Protein AF-A0AAN8L765-F1 (afdb_monomer)

Nearest PDB structures (foldseek):
  3a98-assembly2_C  TM=8.126E-01  e=8.628E-09  Homo sapiens
  3a98-assembly1_A  TM=8.250E-01  e=2.054E-08  Homo sapiens
  2m0y-assembly1_A  TM=8.203E-01  e=1.047E-06  Mus musculus
  1z9z-assembly2_B  TM=8.540E-01  e=3.427E-03  Saccharomyces cerevisiae
  1x6b-assembly1_A  TM=7.895E-01  e=4.848E-03  Homo sapiens

Foldseek 3Di:
DKDFDDWQFKWFFCDFDDDPDPQADGDDGRWMWTFTIDDVQKTWTDTPVCPVDDIGMDGPVRIDGFGWDFDDPDPDTDTGGPDDVVVVVLVVVVVVVVVVLVVCVVVVVVVVNVVVVPVVVVVVVVVPPDDD

Sequence (132 aa):
MWIPTEEEKIGVVICNFRSSVCQTLVLEIGETVQIMEKTEGWYRGFSTKKPSIKQGIFPASYVHLKKSTVSNRGVCEMVVPLEDPIITETTSTLQEWGVLWKQLYVKHKVDLFHKLRHVPQSCVMNDASCAC

Organism: NCBI:txid861788

Radius of gyration: 18.25 Å; Cα contacts (8 Å, |Δi|>4): 190; chains: 1; bounding box: 40×42×49 Å

Mean predicted aligned error: 12.46 Å

Solvent-accessible surface area (backbone atoms only — not comparable to full-atom values): 7705 Å² total; per-residue (Å²): 115,83,39,75,45,89,64,62,38,36,27,34,25,74,43,70,41,81,71,93,55,86,61,49,47,76,42,50,59,75,39,49,33,41,37,49,29,34,36,94,67,30,34,31,31,40,43,74,90,45,76,87,56,75,69,17,36,45,57,42,90,34,42,47,76,44,64,44,48,76,53,57,96,61,103,66,70,45,75,42,70,66,65,56,68,67,58,54,52,51,52,50,49,53,51,55,49,52,51,51,48,53,53,34,62,75,67,69,40,60,75,59,49,68,72,55,56,62,64,61,60,56,60,67,56,69,76,65,85,72,88,132

Structure (mmCIF, N/CA/C/O backbone):
data_AF-A0AAN8L765-F1
#
_entry.id   AF-A0AAN8L765-F1
#
loop_
_atom_site.group_PDB
_atom_site.id
_atom_site.type_symbol
_atom_site.label_atom_id
_atom_site.label_alt_id
_atom_site.label_comp_id
_atom_site.label_asym_id
_atom_site.label_entity_id
_atom_site.label_seq_id
_atom_site.pdbx_PDB_ins_code
_atom_site.Cartn_x
_atom_site.Cartn_y
_atom_site.Cartn_z
_atom_site.occupancy
_atom_site.B_iso_or_equiv
_atom_site.auth_seq_id
_atom_site.auth_comp_id
_atom_site.auth_asym_id
_atom_site.auth_atom_id
_atom_site.pdbx_PDB_model_num
ATOM 1 N N . MET A 1 1 ? -18.371 1.810 13.596 1.00 86.31 1 MET A N 1
ATOM 2 C CA . MET A 1 1 ? -17.555 2.741 14.415 1.00 86.31 1 MET A CA 1
ATOM 3 C C . MET A 1 1 ? -16.097 2.453 14.090 1.00 86.31 1 MET A C 1
ATOM 5 O O . MET A 1 1 ? -15.788 1.285 13.894 1.00 86.31 1 MET A O 1
ATOM 9 N N . TRP A 1 2 ? -15.238 3.471 13.966 1.00 90.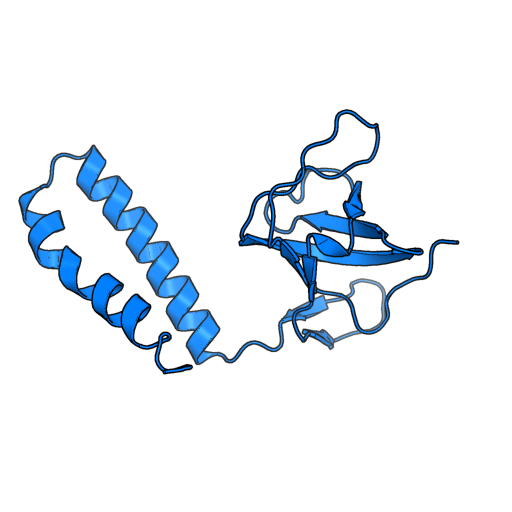00 2 TRP A N 1
ATOM 10 C CA . TRP A 1 2 ? -13.811 3.264 13.681 1.00 90.00 2 TRP A CA 1
ATOM 11 C C . TRP A 1 2 ? -13.088 2.728 14.917 1.00 90.00 2 TRP A C 1
ATOM 13 O O . TRP A 1 2 ? -13.264 3.261 16.009 1.00 90.00 2 TRP A O 1
ATOM 23 N N . ILE A 1 3 ? -12.305 1.668 14.730 1.00 91.69 3 ILE A N 1
ATOM 24 C CA . ILE A 1 3 ? -11.573 0.966 15.782 1.00 91.69 3 ILE A CA 1
ATOM 25 C C . ILE A 1 3 ? -10.094 0.940 15.380 1.00 91.69 3 ILE A C 1
ATOM 27 O O . ILE A 1 3 ? -9.794 0.487 14.271 1.00 91.69 3 ILE A O 1
ATOM 31 N N . PRO A 1 4 ? -9.167 1.401 16.235 1.00 89.44 4 PRO A N 1
ATOM 32 C CA . PRO A 1 4 ? -7.736 1.282 15.980 1.00 89.44 4 PRO A CA 1
ATOM 33 C C . PRO A 1 4 ? -7.319 -0.175 15.754 1.00 89.44 4 PRO A C 1
ATOM 35 O O . PRO A 1 4 ? -7.790 -1.079 16.447 1.00 89.44 4 PRO A O 1
ATOM 38 N N . THR A 1 5 ? -6.452 -0.423 14.773 1.00 85.62 5 THR A N 1
ATOM 39 C CA . THR A 1 5 ? -5.920 -1.767 14.524 1.00 85.62 5 THR A CA 1
ATOM 40 C C . THR A 1 5 ? -4.673 -2.017 15.366 1.00 85.62 5 THR A C 1
ATOM 42 O O . THR A 1 5 ? -3.755 -1.202 15.386 1.00 85.62 5 THR A O 1
ATOM 45 N N . GLU A 1 6 ? -4.625 -3.161 16.053 1.00 76.75 6 GLU A N 1
ATOM 46 C CA . GLU A 1 6 ? -3.464 -3.581 16.856 1.00 76.75 6 GLU A CA 1
ATOM 47 C C . GLU A 1 6 ? -2.473 -4.416 16.029 1.00 76.75 6 GLU A C 1
ATOM 49 O O . GLU A 1 6 ? -1.266 -4.194 16.088 1.00 76.75 6 GLU A O 1
ATOM 54 N N . GLU A 1 7 ? -2.989 -5.347 15.220 1.00 74.06 7 GLU A N 1
ATOM 55 C CA . GLU A 1 7 ? -2.190 -6.309 14.441 1.00 74.06 7 GLU A CA 1
ATOM 56 C C . GLU A 1 7 ? -2.208 -6.012 12.935 1.00 74.06 7 GLU A C 1
ATOM 58 O O . GLU A 1 7 ? -1.208 -6.174 12.237 1.00 74.06 7 GLU A O 1
ATOM 63 N N . GLU A 1 8 ? -3.346 -5.534 12.426 1.00 82.75 8 GLU A N 1
ATOM 64 C CA . GLU A 1 8 ? -3.553 -5.196 11.016 1.00 82.75 8 GLU A CA 1
ATOM 65 C C . GLU A 1 8 ? -2.952 -3.821 10.719 1.00 82.75 8 GLU A C 1
ATOM 67 O O . GLU A 1 8 ? -3.669 -2.824 10.630 1.00 82.75 8 GLU A O 1
ATOM 72 N N . LYS A 1 9 ? -1.623 -3.746 10.640 1.00 87.50 9 LYS A N 1
ATOM 73 C CA . LYS A 1 9 ? -0.909 -2.473 10.483 1.00 87.50 9 LYS A CA 1
ATOM 74 C C . LYS A 1 9 ? -0.371 -2.250 9.075 1.00 87.50 9 LYS A C 1
ATOM 76 O O . LYS A 1 9 ? -0.262 -1.101 8.660 1.00 87.50 9 LYS A O 1
ATOM 81 N N . ILE A 1 10 ? -0.066 -3.308 8.320 1.00 88.44 10 ILE A N 1
ATOM 82 C CA . ILE A 1 10 ? 0.414 -3.209 6.933 1.00 88.44 10 ILE A CA 1
ATOM 83 C C . ILE A 1 10 ? -0.406 -4.108 6.017 1.00 88.44 10 ILE A C 1
ATOM 85 O O . ILE A 1 10 ? -0.707 -5.258 6.334 1.00 88.44 10 ILE A O 1
ATOM 89 N N . GLY A 1 11 ? -0.715 -3.592 4.833 1.00 90.31 11 GLY A N 1
ATOM 90 C CA . GLY A 1 11 ? -1.282 -4.382 3.755 1.00 90.31 11 GLY A CA 1
ATOM 91 C C . GLY A 1 11 ? -0.736 -3.983 2.393 1.00 90.31 11 GLY A C 1
ATOM 92 O O . GLY A 1 11 ? -0.152 -2.912 2.222 1.00 90.31 11 GLY A O 1
ATOM 93 N N . VAL A 1 12 ? -0.933 -4.864 1.419 1.00 91.12 12 VAL A N 1
ATOM 94 C CA . VAL A 1 12 ? -0.650 -4.608 0.008 1.00 91.12 12 VAL A CA 1
ATOM 95 C C . VAL A 1 12 ? -1.951 -4.526 -0.760 1.00 91.12 12 VAL A C 1
ATOM 97 O O . VAL A 1 12 ? -2.838 -5.364 -0.617 1.00 91.12 12 VAL A O 1
ATOM 100 N N . VAL A 1 13 ? -2.049 -3.505 -1.595 1.00 92.25 13 VAL A N 1
ATOM 101 C CA . VAL A 1 13 ? -3.190 -3.278 -2.470 1.00 92.25 13 VAL A CA 1
ATOM 102 C C . VAL A 1 13 ? -3.207 -4.346 -3.561 1.00 92.25 13 VAL A C 1
ATOM 104 O O . VAL A 1 13 ? -2.266 -4.454 -4.345 1.00 92.25 13 VAL A O 1
ATOM 107 N N . ILE A 1 14 ? -4.287 -5.120 -3.634 1.00 93.06 14 ILE A N 1
ATOM 108 C CA . ILE A 1 14 ? -4.466 -6.193 -4.628 1.00 93.06 14 ILE A CA 1
ATOM 109 C C . ILE A 1 14 ? -5.347 -5.775 -5.808 1.00 93.06 14 ILE A C 1
ATOM 111 O O . ILE A 1 14 ? -5.407 -6.476 -6.813 1.00 93.06 14 ILE A O 1
ATOM 115 N N . CYS A 1 15 ? -6.013 -4.623 -5.715 1.00 92.88 15 CYS A N 1
ATOM 116 C CA . CYS A 1 15 ? -6.836 -4.070 -6.783 1.00 92.88 15 CYS A CA 1
ATOM 117 C C . CYS A 1 15 ? -6.760 -2.539 -6.783 1.00 92.88 15 CYS A C 1
ATOM 119 O O . CYS A 1 15 ? -6.701 -1.913 -5.726 1.00 92.88 15 CYS A O 1
ATOM 121 N N . ASN A 1 16 ? -6.781 -1.926 -7.968 1.00 92.38 16 ASN A N 1
ATOM 122 C CA . ASN A 1 16 ? -6.785 -0.470 -8.091 1.00 92.38 16 ASN A CA 1
ATOM 123 C C . ASN A 1 16 ? -8.079 0.110 -7.508 1.00 92.38 16 ASN A C 1
ATOM 125 O O . ASN A 1 16 ? -9.172 -0.316 -7.875 1.00 92.38 16 ASN A O 1
ATOM 129 N N . PHE A 1 17 ? -7.961 1.136 -6.668 1.00 91.06 17 PHE A N 1
ATOM 130 C CA . PHE A 1 17 ? -9.102 1.840 -6.093 1.00 91.06 17 PHE A CA 1
ATOM 131 C C . PHE A 1 17 ? -9.017 3.331 -6.417 1.00 91.06 17 PHE A C 1
ATOM 133 O O . PHE A 1 17 ? -8.058 4.017 -6.060 1.00 91.06 17 PHE A O 1
ATOM 140 N N . ARG A 1 18 ? -10.038 3.838 -7.110 1.00 91.31 18 ARG A N 1
ATOM 141 C CA . ARG A 1 18 ? -10.200 5.2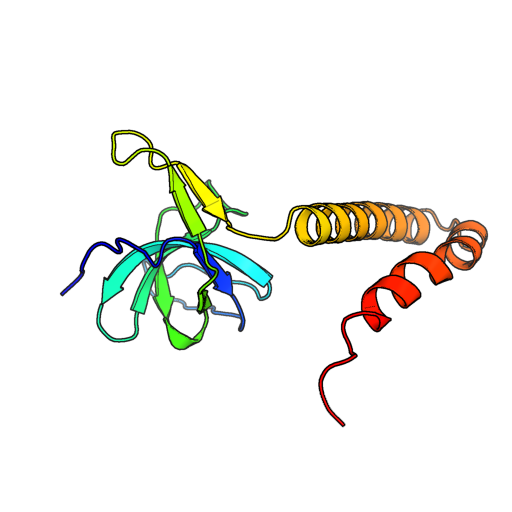57 -7.437 1.00 91.31 18 ARG A CA 1
ATOM 142 C C . ARG A 1 18 ? -11.618 5.665 -7.086 1.00 91.31 18 ARG A C 1
ATOM 144 O O . ARG A 1 18 ? -12.568 5.033 -7.535 1.00 91.31 18 ARG A O 1
ATOM 151 N N . SER A 1 19 ? -11.748 6.721 -6.299 1.00 86.44 19 SER A N 1
ATOM 152 C CA . SER A 1 19 ? -13.037 7.283 -5.919 1.00 86.44 19 SER A CA 1
ATOM 153 C C . SER A 1 19 ? -12.970 8.803 -5.990 1.00 86.44 19 SER A C 1
ATOM 155 O O . SER A 1 19 ? -11.922 9.404 -5.759 1.00 86.44 19 SER A O 1
ATOM 157 N N . SER A 1 20 ? -14.093 9.416 -6.356 1.00 79.00 20 SER A N 1
ATOM 158 C CA . SER A 1 20 ? -14.291 10.868 -6.360 1.00 79.00 20 SER A CA 1
ATOM 159 C C . SER A 1 20 ? -14.777 11.396 -5.007 1.00 79.00 20 SER A C 1
ATOM 161 O O . SER A 1 20 ? -15.000 12.595 -4.857 1.00 79.00 20 SER A O 1
ATOM 163 N N . VAL A 1 21 ? -14.986 10.508 -4.030 1.00 82.12 21 VAL A N 1
ATOM 164 C CA . VAL A 1 21 ? -15.478 10.862 -2.699 1.00 82.12 21 VAL A CA 1
ATOM 165 C C . VAL A 1 21 ? -14.357 11.515 -1.890 1.00 82.12 21 VAL A C 1
ATOM 167 O O . VAL A 1 21 ? -13.228 11.027 -1.830 1.00 82.12 21 VAL A O 1
ATOM 170 N N . CYS A 1 22 ? -14.672 12.630 -1.232 1.00 70.31 22 CYS A N 1
ATOM 171 C CA . CYS A 1 22 ? -13.743 13.294 -0.324 1.00 70.31 22 CYS A CA 1
ATOM 172 C C . CYS A 1 22 ? -13.233 12.307 0.739 1.00 70.31 22 CYS A C 1
ATOM 174 O O . CYS A 1 22 ? -14.009 11.524 1.278 1.00 70.31 22 CYS A O 1
ATOM 176 N N . GLN A 1 23 ? -11.943 12.390 1.083 1.00 83.25 23 GLN A N 1
ATOM 177 C CA . GLN A 1 23 ? -11.269 11.547 2.089 1.00 83.25 23 GLN A CA 1
ATOM 178 C C . GLN A 1 23 ? -10.947 10.105 1.657 1.00 83.25 23 GLN A C 1
ATOM 180 O O . GLN A 1 23 ? -10.362 9.373 2.451 1.00 83.25 23 GLN A O 1
ATOM 185 N N . THR A 1 24 ? -11.257 9.672 0.429 1.00 88.81 24 THR A N 1
ATOM 186 C CA . THR A 1 24 ? -10.766 8.371 -0.064 1.00 88.81 24 THR A CA 1
ATOM 187 C C . THR A 1 24 ? -9.311 8.451 -0.505 1.00 88.81 24 THR A C 1
ATOM 189 O O . THR A 1 24 ? -8.904 9.429 -1.134 1.00 88.81 24 THR A O 1
ATOM 192 N N . LEU A 1 25 ? -8.538 7.406 -0.218 1.00 89.75 25 LEU A N 1
ATOM 193 C CA . LEU A 1 25 ? -7.165 7.282 -0.696 1.00 89.75 25 LEU A CA 1
ATOM 194 C C . LEU A 1 25 ? -7.167 6.583 -2.059 1.00 89.75 25 LEU A C 1
ATOM 196 O O . LEU A 1 25 ? -7.722 5.497 -2.188 1.00 89.75 25 LEU A O 1
ATOM 200 N N . VAL A 1 26 ? -6.553 7.191 -3.075 1.00 90.81 26 VAL A N 1
ATOM 201 C CA . VAL A 1 26 ? -6.345 6.519 -4.367 1.00 90.81 26 VAL A CA 1
ATOM 202 C C . VAL A 1 26 ? -5.252 5.473 -4.203 1.00 90.81 26 VAL A C 1
ATOM 204 O O . VAL A 1 26 ? -4.145 5.812 -3.782 1.00 90.81 26 VAL A O 1
ATOM 207 N N . LEU A 1 27 ? -5.565 4.230 -4.562 1.00 90.44 27 LEU A N 1
ATOM 208 C CA . LEU A 1 27 ? -4.672 3.088 -4.421 1.00 90.44 27 LEU A CA 1
ATOM 209 C C . LEU A 1 27 ? -4.379 2.446 -5.770 1.00 90.44 27 LEU A C 1
ATOM 211 O O . LEU A 1 27 ? -5.276 2.244 -6.593 1.00 90.44 27 LEU A O 1
ATOM 215 N N . GLU A 1 28 ? -3.122 2.083 -5.963 1.00 91.50 28 GLU A N 1
ATOM 216 C CA . GLU A 1 28 ? -2.653 1.319 -7.111 1.00 91.50 28 GLU A CA 1
ATOM 217 C C . GLU A 1 28 ? -2.196 -0.071 -6.667 1.00 91.50 28 GLU A C 1
ATOM 219 O O . GLU A 1 28 ? -1.669 -0.258 -5.570 1.00 91.50 28 GLU A O 1
ATOM 224 N N . ILE A 1 29 ? -2.411 -1.068 -7.521 1.00 91.25 29 ILE A N 1
ATOM 225 C CA . ILE A 1 29 ? -2.020 -2.449 -7.253 1.00 91.25 29 ILE A CA 1
ATOM 226 C C . ILE A 1 29 ? -0.524 -2.546 -6.914 1.00 91.25 29 ILE A C 1
ATOM 228 O O . ILE A 1 29 ? 0.328 -1.918 -7.547 1.00 91.25 29 ILE A O 1
ATOM 232 N N . GLY A 1 30 ? -0.202 -3.319 -5.879 1.00 86.38 30 GLY A N 1
ATOM 233 C CA . GLY A 1 30 ? 1.157 -3.460 -5.361 1.00 86.38 30 GLY A CA 1
ATOM 234 C C . GLY A 1 30 ? 1.665 -2.250 -4.567 1.00 86.38 30 GLY A C 1
ATOM 235 O O . GLY A 1 30 ? 2.857 -2.174 -4.262 1.00 86.38 30 GLY A O 1
ATOM 236 N N . GLU A 1 31 ? 0.826 -1.260 -4.246 1.00 88.81 31 GLU A N 1
ATOM 237 C CA . GLU A 1 31 ? 1.157 -0.269 -3.220 1.00 88.81 31 GLU A CA 1
ATOM 238 C C . GLU A 1 31 ? 1.057 -0.877 -1.819 1.00 88.81 31 GLU A C 1
ATOM 240 O O . GLU A 1 31 ? 0.168 -1.677 -1.533 1.00 88.81 31 GLU A O 1
ATOM 245 N N . THR A 1 32 ? 1.974 -0.477 -0.941 1.00 89.69 32 THR A N 1
ATOM 246 C CA . THR A 1 32 ? 1.911 -0.814 0.481 1.00 89.69 32 THR A CA 1
AT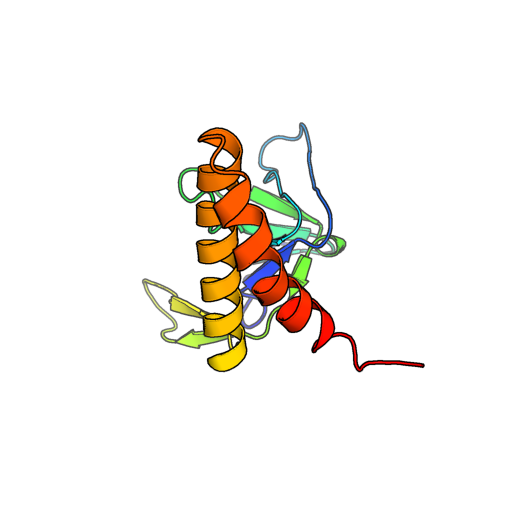OM 247 C C . THR A 1 32 ? 1.182 0.306 1.213 1.00 89.69 32 THR A C 1
ATOM 249 O O . THR A 1 32 ? 1.485 1.490 1.031 1.00 89.69 32 THR A O 1
ATOM 252 N N . VAL A 1 33 ? 0.219 -0.067 2.047 1.00 91.31 33 VAL A N 1
ATOM 253 C CA . VAL A 1 33 ? -0.549 0.851 2.887 1.00 91.31 33 VAL A CA 1
ATOM 254 C C . VAL A 1 33 ? -0.316 0.534 4.353 1.00 91.31 33 VAL A C 1
ATOM 256 O O . VAL A 1 33 ? -0.234 -0.634 4.737 1.00 91.31 33 VAL A O 1
ATOM 259 N N . GLN A 1 34 ? -0.234 1.582 5.167 1.00 90.69 34 GLN A N 1
ATOM 260 C CA . GLN A 1 34 ? -0.260 1.464 6.616 1.00 90.69 34 GLN A CA 1
ATOM 261 C C . GLN A 1 34 ? -1.681 1.729 7.104 1.00 90.69 34 GLN A C 1
ATOM 263 O O . GLN A 1 34 ? -2.276 2.762 6.787 1.00 90.69 34 GLN A O 1
ATOM 268 N N . ILE A 1 35 ? -2.229 0.778 7.848 1.00 92.31 35 ILE A N 1
ATOM 269 C CA . ILE A 1 35 ? -3.592 0.798 8.373 1.00 92.31 35 ILE A CA 1
ATOM 270 C C . ILE A 1 35 ? -3.524 1.270 9.826 1.00 92.31 35 ILE A C 1
ATOM 272 O O . ILE A 1 35 ? -2.726 0.760 10.610 1.00 92.31 35 ILE A O 1
ATOM 276 N N . MET A 1 36 ? -4.347 2.263 10.168 1.00 90.06 36 MET A N 1
ATOM 277 C CA . MET A 1 36 ? -4.441 2.798 11.532 1.00 90.06 36 MET A CA 1
ATOM 278 C C . MET A 1 36 ? -5.765 2.434 12.194 1.00 90.06 36 MET A C 1
ATOM 280 O O . MET A 1 36 ? -5.800 2.105 13.375 1.00 90.06 36 MET A O 1
ATOM 284 N N . GLU A 1 37 ? -6.860 2.498 11.435 1.00 92.19 37 GLU A N 1
ATOM 285 C CA . GLU A 1 37 ? -8.207 2.237 11.935 1.00 92.19 37 GLU A CA 1
ATOM 286 C C . GLU A 1 37 ? -8.972 1.353 10.947 1.00 92.19 37 GLU A C 1
ATOM 288 O O . GLU A 1 37 ? -8.760 1.416 9.730 1.00 92.19 37 GLU A O 1
ATOM 293 N N . LYS A 1 38 ? -9.913 0.569 11.469 1.00 93.38 38 LYS A N 1
ATOM 294 C CA . LYS A 1 38 ? -10.856 -0.228 10.689 1.00 93.38 38 LYS A CA 1
ATOM 295 C C . LYS A 1 38 ? -12.294 -0.004 11.133 1.00 93.38 38 LYS A C 1
ATOM 297 O O . LYS A 1 38 ? -12.573 0.276 12.294 1.00 93.38 38 LYS A O 1
ATOM 302 N N . THR A 1 39 ? -13.212 -0.148 10.196 1.00 92.88 39 THR A N 1
ATOM 303 C CA . THR A 1 39 ? -14.653 -0.284 10.428 1.00 92.88 39 THR A CA 1
ATOM 304 C C . THR A 1 39 ? -15.166 -1.367 9.477 1.00 92.88 39 THR A C 1
ATOM 306 O O . THR A 1 39 ? -14.426 -1.824 8.608 1.00 92.88 39 THR A O 1
ATOM 309 N N . GLU A 1 40 ? -16.409 -1.818 9.632 1.00 91.69 40 GLU A N 1
ATOM 310 C CA . GLU A 1 40 ? -16.986 -2.884 8.799 1.00 91.69 40 GLU A CA 1
ATOM 311 C C . GLU A 1 40 ? -16.755 -2.649 7.293 1.00 91.69 40 GLU A C 1
ATOM 313 O O . GLU A 1 40 ? -17.311 -1.728 6.696 1.00 91.69 40 GLU A O 1
ATOM 318 N N . GLY A 1 41 ? -15.8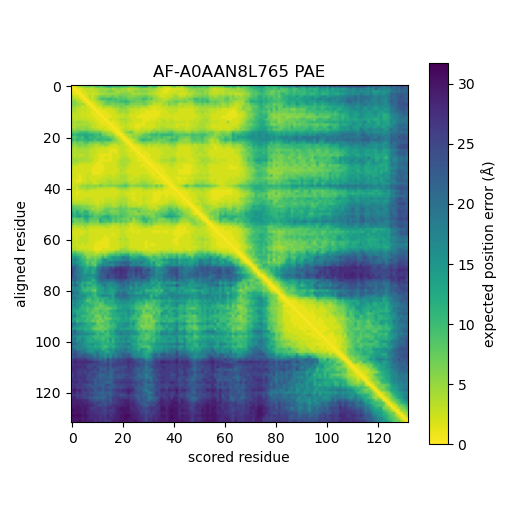89 -3.472 6.691 1.00 91.75 41 GLY A N 1
ATOM 319 C CA . GLY A 1 41 ? -15.555 -3.434 5.264 1.00 91.75 41 GLY A CA 1
ATOM 320 C C . GLY A 1 41 ? -14.602 -2.318 4.812 1.00 91.75 41 GLY A C 1
ATOM 321 O O . GLY A 1 41 ? -14.277 -2.271 3.625 1.00 91.75 41 GLY A O 1
ATOM 322 N N . TRP A 1 42 ? -14.118 -1.453 5.709 1.00 94.12 42 TRP A N 1
ATOM 323 C CA . TRP A 1 42 ? -13.273 -0.304 5.362 1.00 94.12 42 TRP A CA 1
ATOM 324 C C . TRP A 1 42 ? -12.077 -0.133 6.295 1.00 94.12 42 TRP A C 1
ATOM 326 O O . TRP A 1 42 ? -12.169 -0.287 7.512 1.00 94.12 42 TRP A O 1
ATOM 336 N N . TYR A 1 43 ? -10.966 0.291 5.707 1.00 94.44 43 TYR A N 1
ATOM 337 C CA . TYR A 1 43 ? -9.757 0.701 6.401 1.00 94.44 43 TYR A CA 1
ATOM 338 C C . TYR A 1 43 ? -9.520 2.195 6.246 1.00 94.44 43 TYR A C 1
ATOM 340 O O . TYR A 1 43 ? -9.957 2.819 5.276 1.00 94.44 43 TYR A O 1
ATOM 348 N N . ARG A 1 44 ? -8.796 2.762 7.208 1.00 92.69 44 ARG A N 1
ATOM 349 C CA . ARG A 1 44 ? -8.303 4.133 7.169 1.00 92.69 44 ARG A CA 1
ATOM 350 C C . ARG A 1 44 ? -6.812 4.145 7.455 1.00 92.69 44 ARG A C 1
ATOM 352 O O . ARG A 1 44 ? -6.347 3.575 8.444 1.00 92.69 44 ARG A O 1
ATOM 359 N N . GLY A 1 45 ? -6.063 4.827 6.602 1.00 92.12 45 GLY A N 1
ATOM 360 C CA . GLY A 1 45 ? -4.611 4.725 6.602 1.00 92.12 45 GLY A CA 1
ATOM 361 C C . GLY A 1 45 ? -3.938 5.636 5.586 1.00 92.12 45 GLY A C 1
ATOM 362 O O . GLY A 1 45 ? -4.563 6.543 5.032 1.00 92.12 45 GLY A O 1
ATOM 363 N N . PHE A 1 46 ? -2.655 5.394 5.344 1.00 89.81 46 PHE A N 1
ATOM 364 C CA . PHE A 1 46 ? -1.848 6.153 4.390 1.00 89.81 46 PHE A CA 1
ATOM 365 C C . PHE A 1 46 ? -1.039 5.231 3.476 1.00 89.81 46 PHE A C 1
ATOM 367 O O . PHE A 1 46 ? -0.749 4.085 3.814 1.00 89.81 46 PHE A O 1
ATOM 374 N N . SER A 1 47 ? -0.684 5.742 2.296 1.00 88.06 47 SER A N 1
ATOM 375 C CA . SER A 1 47 ? 0.177 5.041 1.340 1.00 88.06 47 SER A CA 1
ATOM 376 C C . SER A 1 47 ? 1.637 5.336 1.659 1.00 88.06 47 SER A C 1
ATOM 378 O O . SER A 1 47 ? 2.025 6.502 1.757 1.00 88.06 47 SER A O 1
ATOM 380 N N . THR A 1 48 ? 2.468 4.298 1.765 1.00 81.31 48 THR A N 1
ATOM 381 C CA . THR A 1 48 ? 3.905 4.473 2.029 1.00 81.31 48 THR A CA 1
ATOM 382 C C . THR A 1 48 ? 4.639 5.108 0.846 1.00 81.31 48 THR A C 1
ATOM 384 O O . THR A 1 48 ? 5.657 5.766 1.035 1.00 81.31 48 THR A O 1
ATOM 387 N N . LYS A 1 49 ? 4.102 4.978 -0.378 1.00 75.75 49 LYS A N 1
ATOM 388 C CA . LYS A 1 49 ? 4.671 5.597 -1.588 1.00 75.75 49 LYS A CA 1
ATOM 389 C C . LYS A 1 49 ? 4.359 7.089 -1.705 1.00 75.75 49 LYS A C 1
ATOM 391 O O . LYS A 1 49 ? 5.041 7.796 -2.442 1.00 75.75 49 LYS A O 1
ATOM 396 N N . LYS A 1 50 ? 3.312 7.568 -1.028 1.00 76.94 50 LYS A N 1
ATOM 397 C CA . LYS A 1 50 ? 2.791 8.937 -1.170 1.00 76.94 50 LYS A CA 1
ATOM 398 C C . LYS A 1 50 ? 2.609 9.597 0.208 1.00 76.94 50 LYS A C 1
ATOM 400 O O . LYS A 1 50 ? 1.484 9.940 0.567 1.00 76.94 50 LYS A O 1
ATOM 405 N N . PRO A 1 51 ? 3.697 9.814 0.975 1.00 70.75 51 PRO A N 1
ATOM 406 C CA . PRO A 1 51 ? 3.625 10.324 2.350 1.00 70.75 51 PRO A CA 1
ATOM 407 C C . PRO A 1 51 ? 3.088 11.762 2.456 1.00 70.75 51 PRO A C 1
ATOM 409 O O . PRO A 1 51 ? 2.649 12.177 3.523 1.00 70.75 51 PRO A O 1
ATOM 412 N N . SER A 1 52 ? 3.101 12.532 1.363 1.00 72.56 52 SER A N 1
ATOM 413 C CA . SER A 1 52 ? 2.538 13.888 1.302 1.00 72.56 52 SER A CA 1
ATOM 414 C C . SER A 1 52 ? 1.009 13.921 1.186 1.00 72.56 52 SER A C 1
ATOM 416 O O . SER A 1 52 ? 0.402 14.974 1.389 1.00 72.56 52 SER A O 1
ATOM 418 N N . ILE A 1 53 ? 0.371 12.794 0.852 1.00 76.25 53 ILE A N 1
ATOM 419 C CA . ILE A 1 53 ? -1.086 12.697 0.765 1.00 76.25 53 ILE A CA 1
ATOM 420 C C . ILE A 1 53 ? -1.641 12.456 2.167 1.00 76.25 53 ILE A C 1
ATOM 422 O O . ILE A 1 53 ? -1.200 11.562 2.886 1.00 76.25 53 ILE A O 1
ATOM 426 N N . LYS A 1 54 ? -2.637 13.261 2.552 1.00 76.25 54 LYS A N 1
ATOM 427 C CA . LYS A 1 54 ? -3.345 13.094 3.827 1.00 76.25 54 LYS A CA 1
ATOM 428 C C . LYS A 1 54 ? -3.970 11.696 3.911 1.00 76.25 54 LYS A C 1
ATOM 430 O O . LYS A 1 54 ? -4.426 11.159 2.906 1.00 76.25 54 LYS A O 1
ATOM 435 N N . GLN A 1 55 ? -4.027 11.148 5.125 1.00 86.56 55 GLN A N 1
ATOM 436 C CA . GLN A 1 55 ? -4.704 9.886 5.434 1.00 86.56 55 GLN A CA 1
ATOM 437 C C . GLN A 1 55 ? -6.090 9.815 4.770 1.00 86.56 55 GLN A C 1
ATOM 439 O O . GLN A 1 55 ? -6.841 10.795 4.790 1.00 86.56 55 GLN A O 1
ATOM 444 N N . GLY A 1 56 ? -6.448 8.646 4.240 1.00 91.31 56 GLY A N 1
ATOM 445 C CA . GLY A 1 56 ? -7.749 8.415 3.622 1.00 91.31 56 GLY A CA 1
ATOM 446 C C . GLY A 1 56 ? -8.327 7.037 3.920 1.00 91.31 56 GLY A C 1
ATOM 447 O O . GLY A 1 56 ? -7.685 6.201 4.558 1.00 91.31 56 GLY A O 1
ATOM 448 N N . ILE A 1 57 ? -9.563 6.826 3.473 1.00 93.75 57 ILE A N 1
ATOM 449 C CA . ILE A 1 57 ? -10.291 5.559 3.598 1.00 93.75 57 ILE A CA 1
ATOM 450 C C . ILE A 1 57 ? -10.208 4.734 2.313 1.00 93.75 57 ILE A C 1
ATOM 452 O O . ILE A 1 57 ? -10.148 5.288 1.210 1.00 93.75 57 ILE A O 1
ATOM 456 N N . PHE A 1 58 ? -10.233 3.413 2.457 1.00 94.31 58 PHE A N 1
ATOM 457 C CA . PHE A 1 58 ? -10.226 2.459 1.351 1.00 94.31 58 PHE A CA 1
ATOM 458 C C . PHE A 1 58 ? -10.899 1.131 1.744 1.00 94.31 58 PHE A C 1
ATOM 460 O O . PHE A 1 58 ? -10.920 0.793 2.930 1.00 94.31 58 PHE A O 1
ATOM 467 N N . PRO A 1 59 ? -11.473 0.374 0.791 1.00 94.31 59 PRO A N 1
ATOM 468 C CA . PRO A 1 59 ? -12.162 -0.874 1.102 1.00 94.31 59 PRO A CA 1
ATOM 469 C C . PRO A 1 59 ? -11.193 -1.942 1.610 1.00 94.31 59 PRO A C 1
AT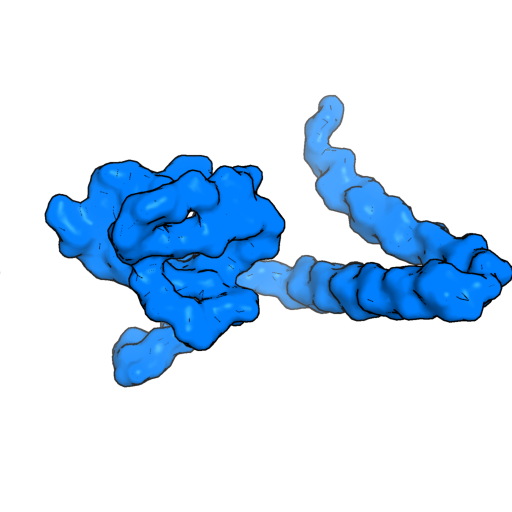OM 471 O O . PRO A 1 59 ? -10.119 -2.141 1.039 1.00 94.31 59 PRO A O 1
ATOM 474 N N . ALA A 1 60 ? -11.601 -2.688 2.635 1.00 93.69 60 ALA A N 1
ATOM 475 C CA . ALA A 1 60 ? -10.793 -3.775 3.183 1.00 93.69 60 ALA A CA 1
ATOM 476 C C . ALA A 1 60 ? -10.562 -4.904 2.168 1.00 93.69 60 ALA A C 1
ATOM 478 O O . ALA A 1 60 ? -9.477 -5.470 2.103 1.00 93.69 60 ALA A O 1
ATOM 479 N N . SER A 1 61 ? -11.543 -5.170 1.302 1.00 93.88 61 SER A N 1
ATOM 480 C CA . SER A 1 61 ? -11.455 -6.196 0.254 1.00 93.88 61 SER A CA 1
ATOM 481 C C . SER A 1 61 ? -10.402 -5.914 -0.825 1.00 93.88 61 SER A C 1
ATOM 483 O O . SER A 1 61 ? -10.090 -6.801 -1.613 1.00 93.88 61 SER A O 1
ATOM 485 N N . TYR A 1 62 ? -9.853 -4.697 -0.875 1.00 93.62 62 TYR A N 1
ATOM 486 C CA . TYR A 1 62 ? -8.843 -4.290 -1.856 1.00 93.62 62 TYR A CA 1
ATOM 487 C C . TYR A 1 62 ? -7.424 -4.422 -1.301 1.00 93.62 62 TYR A C 1
ATOM 489 O O . TYR A 1 62 ? -6.457 -4.133 -2.010 1.00 93.62 62 TYR A O 1
ATOM 497 N N . VAL A 1 63 ? -7.288 -4.855 -0.046 1.00 92.88 63 VAL A N 1
ATOM 498 C CA . VAL A 1 63 ? -6.019 -4.919 0.666 1.00 92.88 63 VAL A CA 1
ATOM 499 C C . VAL A 1 63 ? -5.807 -6.317 1.222 1.00 92.88 63 VAL A C 1
ATOM 501 O O . VAL A 1 63 ? -6.618 -6.840 1.979 1.00 92.88 63 VAL A O 1
ATOM 504 N N . HIS A 1 64 ? -4.677 -6.913 0.864 1.00 91.12 64 HIS A N 1
ATOM 505 C CA . HIS A 1 64 ? -4.195 -8.137 1.476 1.00 91.12 64 HIS A CA 1
ATOM 506 C C . HIS A 1 64 ? -3.285 -7.787 2.652 1.00 91.12 64 HIS A C 1
ATOM 508 O O . HIS A 1 64 ? -2.277 -7.099 2.478 1.00 91.12 64 HIS A O 1
ATOM 514 N N . LEU A 1 65 ? -3.643 -8.237 3.851 1.00 89.31 65 LEU A N 1
ATOM 515 C CA . LEU A 1 65 ? -2.868 -7.972 5.059 1.00 89.31 65 LEU A CA 1
ATOM 516 C C . LEU A 1 65 ? -1.537 -8.722 5.015 1.00 89.31 65 LEU A C 1
ATOM 518 O O . LEU A 1 65 ? -1.497 -9.920 4.739 1.00 89.31 65 LEU A O 1
ATOM 522 N N . LYS A 1 66 ? -0.448 -8.019 5.325 1.00 84.00 66 LYS A N 1
ATOM 523 C CA . LYS A 1 66 ? 0.862 -8.635 5.538 1.00 84.00 66 LYS A CA 1
ATOM 524 C C . LYS A 1 66 ? 1.112 -8.768 7.031 1.00 84.00 66 LYS A C 1
ATOM 526 O O . LYS A 1 66 ? 0.761 -7.882 7.807 1.00 84.00 66 LYS A O 1
ATOM 531 N N . LYS A 1 67 ? 1.754 -9.866 7.437 1.00 75.38 67 LYS A N 1
ATOM 532 C CA . LYS A 1 67 ? 2.230 -10.006 8.815 1.00 75.38 67 LYS A CA 1
ATOM 533 C C . LYS A 1 67 ? 3.249 -8.903 9.086 1.00 75.38 67 LYS A C 1
ATOM 535 O O . LYS A 1 67 ? 4.171 -8.702 8.299 1.00 75.38 67 LYS A O 1
ATOM 540 N N . SER A 1 68 ? 3.085 -8.199 10.194 1.00 68.62 68 SER A N 1
ATOM 541 C CA . SER A 1 68 ? 3.998 -7.146 10.628 1.00 68.62 68 SER A CA 1
ATOM 542 C C . SER A 1 68 ? 4.212 -7.234 12.126 1.00 68.62 68 SER A C 1
ATOM 544 O O . SER A 1 68 ? 3.268 -7.506 12.866 1.00 68.62 68 SER A O 1
ATOM 546 N N . THR A 1 69 ? 5.434 -6.974 12.576 1.00 62.25 69 THR A N 1
ATOM 547 C CA . THR A 1 69 ? 5.724 -6.765 13.992 1.00 62.25 69 THR A CA 1
ATOM 548 C C . THR A 1 69 ? 5.717 -5.273 14.286 1.00 62.25 69 THR A C 1
ATOM 550 O O . THR A 1 69 ? 6.361 -4.468 13.612 1.00 62.25 69 THR A O 1
ATOM 553 N N . VAL A 1 70 ? 4.947 -4.890 15.302 1.00 60.16 70 VAL A N 1
ATOM 554 C CA . VAL A 1 70 ? 4.956 -3.529 15.837 1.00 60.16 70 VAL A CA 1
ATOM 555 C C . VAL A 1 70 ? 6.061 -3.466 16.878 1.00 60.16 70 VAL A C 1
ATOM 557 O O . VAL A 1 70 ? 5.921 -4.022 17.968 1.00 60.16 70 VAL A O 1
ATOM 560 N N . SER A 1 71 ? 7.172 -2.816 16.538 1.00 48.72 71 SER A N 1
ATOM 561 C CA . SER A 1 71 ? 8.200 -2.480 17.519 1.00 48.72 71 SER A CA 1
ATOM 562 C C . SER A 1 71 ? 7.928 -1.060 18.006 1.00 48.72 71 SER A C 1
ATOM 564 O O . SER A 1 71 ? 7.880 -0.134 17.202 1.00 48.72 71 SER A O 1
ATOM 566 N N . ASN A 1 72 ? 7.749 -0.902 19.321 1.00 46.94 72 ASN A N 1
ATOM 567 C CA . ASN A 1 72 ? 7.415 0.350 20.016 1.00 46.94 72 ASN A CA 1
ATOM 568 C C . ASN A 1 72 ? 5.927 0.768 19.926 1.00 46.94 72 ASN A C 1
ATOM 570 O O . ASN A 1 72 ? 5.479 1.395 18.968 1.00 46.94 72 ASN A O 1
ATOM 574 N N . ARG A 1 73 ? 5.152 0.433 20.969 1.00 52.62 73 ARG A N 1
ATOM 575 C CA . ARG A 1 73 ? 3.809 0.991 21.204 1.00 52.62 73 ARG A CA 1
ATOM 576 C C . ARG A 1 73 ? 3.986 2.378 21.846 1.00 52.62 73 ARG A C 1
ATOM 578 O O . ARG A 1 73 ? 4.229 2.455 23.048 1.00 52.62 73 ARG A O 1
ATOM 585 N N . GLY A 1 74 ? 3.929 3.458 21.061 1.00 61.19 74 GLY A N 1
ATOM 586 C CA . GLY A 1 74 ? 4.199 4.817 21.554 1.00 61.19 74 GLY A CA 1
ATOM 587 C C . GLY A 1 74 ? 4.196 5.917 20.481 1.00 61.19 74 GLY A C 1
ATOM 588 O O . GLY A 1 74 ? 3.604 5.759 19.421 1.00 61.19 74 GLY A O 1
ATOM 589 N N . VAL A 1 75 ? 4.872 7.042 20.768 1.00 42.34 75 VAL A N 1
ATOM 590 C CA . VAL A 1 75 ? 4.845 8.323 20.008 1.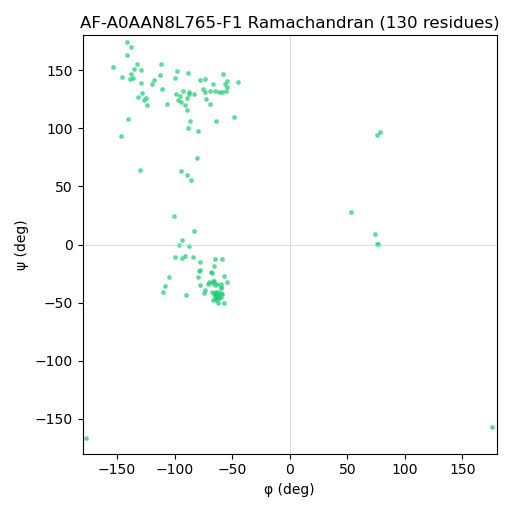00 42.34 75 VAL A CA 1
ATOM 591 C C . VAL A 1 75 ? 5.295 8.203 18.536 1.00 42.34 75 VAL A C 1
ATOM 593 O O . VAL A 1 75 ? 5.056 9.107 17.742 1.00 42.34 75 VAL A O 1
ATOM 596 N N . CYS A 1 76 ? 5.895 7.080 18.141 1.00 45.28 76 CYS A N 1
ATOM 597 C CA . CYS A 1 76 ? 6.199 6.760 16.751 1.00 45.28 76 CYS A CA 1
ATOM 598 C C . CYS A 1 76 ? 6.081 5.239 16.565 1.00 45.28 76 CYS A C 1
ATOM 600 O O . CYS A 1 76 ? 7.025 4.508 16.864 1.00 45.28 76 CYS A O 1
ATOM 602 N N . GLU A 1 77 ? 4.907 4.750 16.151 1.00 56.06 77 GLU A N 1
ATOM 603 C CA . GLU A 1 77 ? 4.718 3.329 15.832 1.00 56.06 77 GLU A CA 1
ATOM 604 C C . GLU A 1 77 ? 5.599 2.960 14.629 1.00 56.06 77 GLU A C 1
ATOM 606 O O . GLU A 1 77 ? 5.297 3.318 13.487 1.00 56.06 77 GLU A O 1
ATOM 611 N N . MET A 1 78 ? 6.692 2.233 14.874 1.00 53.09 78 MET A N 1
ATOM 612 C CA . MET A 1 78 ? 7.512 1.671 13.807 1.00 53.09 78 MET A CA 1
ATOM 613 C C . MET A 1 78 ? 6.951 0.298 13.446 1.00 53.09 78 MET A C 1
ATOM 615 O O . MET A 1 78 ? 7.169 -0.701 14.136 1.00 53.09 78 MET A O 1
ATOM 619 N N . VAL A 1 79 ? 6.191 0.258 12.355 1.00 55.62 79 VAL A N 1
ATOM 620 C CA . VAL A 1 79 ? 5.645 -0.990 11.830 1.00 55.62 79 VAL A CA 1
ATOM 621 C C . VAL A 1 79 ? 6.645 -1.591 10.855 1.00 55.62 79 VAL A C 1
ATOM 623 O O . VAL A 1 79 ? 6.931 -1.005 9.812 1.00 55.62 79 VAL A O 1
ATOM 626 N N . VAL A 1 80 ? 7.175 -2.763 11.195 1.00 62.94 80 VAL A N 1
ATOM 627 C CA . VAL A 1 80 ? 8.119 -3.486 10.341 1.00 62.94 80 VAL A CA 1
ATOM 628 C C . VAL A 1 80 ? 7.388 -4.683 9.725 1.00 62.94 80 VAL A C 1
ATOM 630 O O . VAL A 1 80 ? 6.848 -5.510 10.469 1.00 62.94 80 VAL A O 1
ATOM 633 N N . PRO A 1 81 ? 7.308 -4.793 8.384 1.00 61.94 81 PRO A N 1
ATOM 634 C CA . PRO A 1 81 ? 6.820 -6.005 7.736 1.00 61.94 81 PRO A CA 1
ATOM 635 C C . PRO A 1 81 ? 7.640 -7.213 8.200 1.00 61.94 81 PRO A C 1
ATOM 637 O O . PRO A 1 81 ? 8.867 -7.169 8.196 1.00 61.94 81 PRO A O 1
ATOM 640 N N . LEU A 1 82 ? 6.971 -8.299 8.577 1.00 65.56 82 LEU A N 1
ATOM 641 C CA . LEU A 1 82 ? 7.611 -9.568 8.917 1.00 65.56 82 LEU A CA 1
ATOM 642 C C . LEU A 1 82 ? 7.826 -10.387 7.633 1.00 65.56 82 LEU A C 1
ATOM 644 O O . LEU A 1 82 ? 7.310 -11.496 7.496 1.00 65.56 82 LEU A O 1
ATOM 648 N N . GLU A 1 83 ? 8.507 -9.797 6.654 1.00 65.12 83 GLU A N 1
ATOM 649 C CA . GLU A 1 83 ? 8.902 -10.496 5.431 1.00 65.12 83 GLU A CA 1
ATOM 650 C C . GLU A 1 83 ? 10.253 -11.179 5.634 1.00 65.12 83 GLU A C 1
ATOM 652 O O . GLU A 1 83 ? 11.101 -10.696 6.384 1.00 65.12 83 GLU A O 1
ATOM 657 N N . ASP A 1 84 ? 10.448 -12.321 4.973 1.00 68.88 84 ASP A N 1
ATOM 658 C CA . ASP A 1 84 ? 11.746 -12.988 4.958 1.00 68.88 84 ASP A CA 1
ATOM 659 C C . ASP A 1 84 ? 12.795 -12.015 4.371 1.00 68.88 84 ASP A C 1
ATOM 661 O O . ASP A 1 84 ? 12.538 -11.399 3.323 1.00 68.88 84 ASP A O 1
ATOM 665 N N . PRO A 1 85 ? 13.959 -11.826 5.019 1.00 72.75 85 PRO A N 1
ATOM 666 C CA . PRO A 1 85 ? 15.010 -10.952 4.503 1.00 72.75 85 PRO A CA 1
ATOM 667 C C . PRO A 1 85 ? 15.423 -11.313 3.070 1.00 72.75 85 PRO A C 1
ATOM 669 O O . PRO A 1 85 ? 15.691 -10.409 2.281 1.00 72.75 85 PRO A O 1
ATOM 672 N N . ILE A 1 86 ? 15.373 -12.596 2.694 1.00 76.06 86 ILE A N 1
ATOM 673 C CA . ILE A 1 86 ? 15.678 -13.061 1.335 1.00 76.06 86 ILE A CA 1
ATOM 674 C C . ILE A 1 86 ? 14.641 -12.532 0.338 1.00 76.06 86 ILE A C 1
ATOM 676 O O . ILE A 1 86 ? 14.999 -12.056 -0.741 1.00 76.06 86 ILE A O 1
ATOM 680 N N . ILE A 1 87 ? 13.352 -12.559 0.694 1.00 75.00 87 ILE A N 1
ATOM 681 C CA . ILE A 1 87 ? 12.270 -12.022 -0.149 1.00 75.00 87 ILE A CA 1
ATOM 682 C C . ILE A 1 87 ? 12.430 -10.508 -0.302 1.00 75.00 87 ILE A C 1
ATOM 684 O O . ILE A 1 87 ? 12.279 -9.975 -1.405 1.00 75.00 87 ILE A O 1
ATOM 688 N N . THR A 1 88 ? 12.773 -9.815 0.785 1.00 75.81 88 THR A N 1
ATOM 689 C CA . THR A 1 88 ? 12.975 -8.359 0.788 1.00 75.81 88 THR A CA 1
ATOM 690 C C . THR A 1 88 ? 14.139 -7.964 -0.122 1.00 75.81 88 THR A C 1
ATOM 692 O O . THR A 1 88 ? 13.995 -7.087 -0.978 1.00 75.81 88 THR A O 1
ATOM 695 N N . GLU A 1 89 ? 15.279 -8.643 0.008 1.00 75.94 89 GLU A N 1
ATOM 696 C CA . GLU A 1 89 ? 16.474 -8.408 -0.805 1.00 75.94 89 GLU A CA 1
ATOM 697 C C . GLU A 1 89 ? 16.229 -8.750 -2.280 1.00 75.94 89 GLU A C 1
ATOM 699 O O . GLU A 1 89 ? 16.550 -7.954 -3.167 1.00 75.94 89 GLU A O 1
ATOM 704 N N . THR A 1 90 ? 15.575 -9.882 -2.553 1.00 77.62 90 THR A N 1
ATOM 705 C CA . THR A 1 90 ? 15.233 -10.307 -3.919 1.00 77.62 90 THR A CA 1
ATOM 706 C C . THR A 1 90 ? 14.283 -9.311 -4.584 1.00 77.62 90 THR A C 1
ATOM 708 O O . THR A 1 90 ? 14.507 -8.897 -5.722 1.00 77.62 90 THR A O 1
ATOM 711 N N . THR A 1 91 ? 13.255 -8.855 -3.862 1.00 79.06 91 THR A N 1
ATOM 712 C CA . THR A 1 91 ? 12.308 -7.842 -4.350 1.00 79.06 91 THR A CA 1
ATOM 713 C C . THR A 1 91 ? 13.010 -6.515 -4.636 1.00 79.06 91 THR A C 1
ATOM 715 O O . THR A 1 91 ? 12.764 -5.905 -5.678 1.00 79.06 91 THR A O 1
ATOM 718 N N . SER A 1 92 ? 13.905 -6.079 -3.746 1.00 76.44 92 SER A N 1
ATOM 719 C CA . SER A 1 92 ? 14.662 -4.828 -3.898 1.00 76.44 92 SER A CA 1
ATOM 720 C C . SER A 1 92 ? 15.587 -4.897 -5.110 1.00 76.44 92 SER A C 1
ATOM 722 O O . SER A 1 92 ? 15.565 -4.013 -5.967 1.00 76.44 92 SER A O 1
ATOM 724 N N . THR A 1 93 ? 16.292 -6.019 -5.258 1.00 83.31 93 THR A N 1
ATOM 725 C CA . THR A 1 93 ? 17.128 -6.301 -6.424 1.00 83.31 93 THR A CA 1
ATOM 726 C C . THR A 1 93 ? 16.296 -6.234 -7.708 1.00 83.31 93 THR A C 1
ATOM 728 O O . THR A 1 93 ? 16.628 -5.488 -8.624 1.00 83.31 93 THR A O 1
ATOM 731 N N . LEU A 1 94 ? 15.149 -6.916 -7.789 1.00 77.38 94 LEU A N 1
ATOM 732 C CA . LEU A 1 94 ? 14.298 -6.867 -8.987 1.00 77.38 94 LEU A CA 1
ATOM 733 C C . LEU A 1 94 ? 13.806 -5.447 -9.319 1.00 77.38 94 LEU A C 1
ATOM 735 O O . LEU A 1 94 ? 13.733 -5.083 -10.496 1.00 77.38 94 LEU A O 1
ATOM 739 N N . GLN A 1 95 ? 13.497 -4.628 -8.310 1.00 79.31 95 GLN A N 1
ATOM 740 C CA . GLN A 1 95 ? 13.101 -3.231 -8.509 1.00 79.31 95 GLN A CA 1
ATOM 741 C C . GLN A 1 95 ? 14.238 -2.389 -9.102 1.00 79.31 95 GLN A C 1
ATOM 743 O O . GLN A 1 95 ? 14.017 -1.674 -10.085 1.00 79.31 95 GLN A O 1
ATOM 748 N N . GLU A 1 96 ? 15.452 -2.502 -8.561 1.00 77.38 96 GLU A N 1
ATOM 749 C CA . GLU A 1 96 ? 16.643 -1.815 -9.077 1.00 77.38 96 GLU A CA 1
ATOM 750 C C . GLU A 1 96 ? 16.931 -2.208 -10.528 1.00 77.38 96 GLU A C 1
ATOM 752 O O . GLU A 1 96 ? 17.129 -1.354 -11.400 1.00 77.38 96 GLU A O 1
ATOM 757 N N . TRP A 1 97 ? 16.857 -3.506 -10.817 1.00 83.19 97 TRP A N 1
ATOM 758 C CA . TRP A 1 97 ? 17.026 -4.029 -12.166 1.00 83.19 97 TRP A CA 1
ATOM 759 C C . TRP A 1 97 ? 15.949 -3.504 -13.119 1.00 83.19 97 TRP A C 1
ATOM 761 O O . TRP A 1 97 ? 16.269 -3.102 -14.239 1.00 83.19 97 TRP A O 1
ATOM 771 N N . GLY A 1 98 ? 14.692 -3.411 -12.677 1.00 77.31 98 GLY A N 1
ATOM 772 C CA . GLY A 1 98 ? 13.606 -2.812 -13.455 1.00 77.31 98 GLY A CA 1
ATOM 773 C C . GLY A 1 98 ? 13.863 -1.346 -13.831 1.00 77.31 98 GLY A C 1
ATOM 774 O O . GLY A 1 98 ? 13.554 -0.930 -14.954 1.00 77.31 98 GLY A O 1
ATOM 775 N N . VAL A 1 99 ? 14.468 -0.557 -12.936 1.00 78.88 99 VAL A N 1
ATOM 776 C CA . VAL A 1 99 ? 14.877 0.830 -13.225 1.00 78.88 99 VAL A CA 1
ATOM 777 C C . VAL A 1 99 ? 15.997 0.859 -14.264 1.00 78.88 99 VAL A C 1
ATOM 779 O O . VAL A 1 99 ? 15.895 1.591 -15.253 1.00 78.88 99 VAL A O 1
ATOM 782 N N . LEU A 1 100 ? 17.035 0.037 -14.087 1.00 76.00 100 LEU A N 1
ATOM 783 C CA . LEU A 1 100 ? 18.152 -0.059 -15.031 1.00 76.00 100 LEU A CA 1
ATOM 784 C C . LEU A 1 100 ? 17.681 -0.487 -16.424 1.00 76.00 100 LEU A C 1
ATOM 786 O O . LEU A 1 100 ? 18.094 0.094 -17.425 1.00 76.00 100 LEU A O 1
ATOM 790 N N . TRP A 1 101 ? 16.758 -1.442 -16.507 1.00 71.94 101 TRP A N 1
ATOM 791 C CA . TRP A 1 101 ? 16.178 -1.896 -17.770 1.00 71.94 101 TRP A CA 1
ATOM 79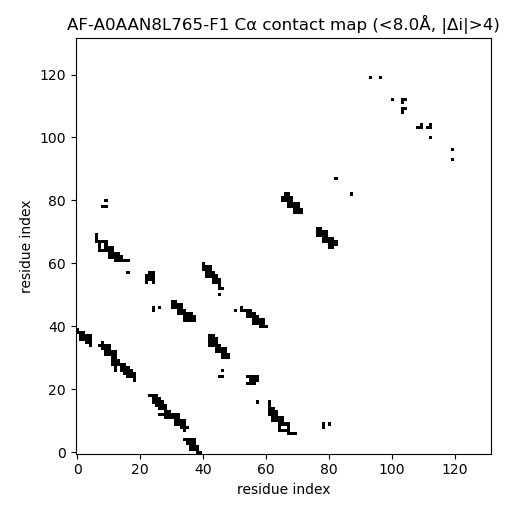2 C C . TRP A 1 101 ? 15.440 -0.784 -18.507 1.00 71.94 101 TRP A C 1
ATOM 794 O O . TRP A 1 101 ? 15.667 -0.589 -19.703 1.00 71.94 101 TRP A O 1
ATOM 804 N N . LYS A 1 102 ? 14.608 -0.006 -17.801 1.00 73.25 102 LYS A N 1
ATOM 805 C CA . LYS A 1 102 ? 13.945 1.173 -18.383 1.00 73.25 102 LYS A CA 1
ATOM 806 C C . LYS A 1 102 ? 14.967 2.178 -18.909 1.00 73.25 102 LYS A C 1
ATOM 808 O O . LYS A 1 102 ? 14.805 2.685 -20.017 1.00 73.25 102 LYS A O 1
ATOM 813 N N . GLN A 1 103 ? 16.040 2.433 -18.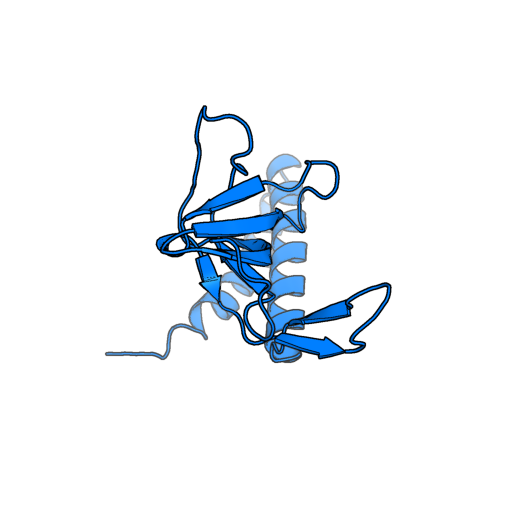159 1.00 72.00 103 GLN A N 1
ATOM 814 C CA . GLN A 1 103 ? 17.108 3.330 -18.607 1.00 72.00 103 GLN A CA 1
ATOM 815 C C . GLN A 1 103 ? 17.834 2.807 -19.854 1.00 72.00 103 GLN A C 1
ATOM 817 O O . GLN A 1 103 ? 18.139 3.593 -20.750 1.00 72.00 103 GLN A O 1
ATOM 822 N N . LEU A 1 104 ? 18.105 1.502 -19.934 1.00 69.06 104 LEU A N 1
ATOM 823 C CA . LEU A 1 104 ? 18.767 0.879 -21.085 1.00 69.06 104 LEU A CA 1
ATOM 824 C C . LEU A 1 104 ? 17.892 0.904 -22.343 1.00 69.06 104 LEU A C 1
ATOM 826 O O . LEU A 1 104 ? 18.400 1.206 -23.424 1.00 69.06 104 LEU A O 1
ATOM 830 N N . TYR A 1 105 ? 16.590 0.648 -22.189 1.00 65.44 105 TYR A N 1
ATOM 831 C CA . TYR A 1 105 ? 15.611 0.720 -23.273 1.00 65.44 105 TYR A CA 1
ATOM 832 C C . TYR A 1 105 ? 15.499 2.143 -23.841 1.00 65.44 105 TYR A C 1
ATOM 834 O O . TYR A 1 105 ? 15.651 2.341 -25.043 1.00 65.44 105 TYR A O 1
ATOM 842 N N . VAL A 1 106 ? 15.328 3.154 -22.978 1.00 72.75 106 VAL A N 1
ATOM 843 C CA . VAL A 1 106 ? 15.195 4.565 -23.392 1.00 72.75 106 VAL A CA 1
ATOM 844 C C . VAL A 1 106 ? 16.487 5.115 -24.011 1.00 72.75 106 VAL A C 1
ATOM 846 O O . VAL A 1 106 ? 16.434 5.941 -24.916 1.00 72.75 106 VAL A O 1
ATOM 849 N N . LYS A 1 107 ? 17.662 4.640 -23.574 1.00 73.56 107 LYS A N 1
ATOM 850 C CA . LYS A 1 107 ? 18.969 5.044 -24.129 1.00 73.56 107 LYS A CA 1
ATOM 851 C C . LYS A 1 107 ? 19.373 4.277 -25.402 1.00 73.56 107 LYS A C 1
ATOM 853 O O . LYS A 1 107 ? 20.535 4.365 -25.793 1.00 73.56 107 LYS A O 1
ATOM 858 N N . HIS A 1 108 ? 18.464 3.518 -26.028 1.00 63.19 108 HIS A N 1
ATOM 859 C CA . HIS A 1 108 ? 18.711 2.734 -27.251 1.00 63.19 108 HIS A CA 1
ATOM 860 C C . HIS A 1 108 ? 19.930 1.783 -27.172 1.00 63.19 108 HIS A C 1
ATOM 862 O O . HIS A 1 108 ? 20.528 1.435 -28.189 1.00 63.19 108 HIS A O 1
ATOM 868 N N . LYS A 1 109 ? 20.296 1.296 -25.973 1.00 62.84 109 LYS A N 1
ATOM 869 C CA . LYS A 1 109 ? 21.383 0.311 -25.785 1.00 62.84 109 LYS A CA 1
ATOM 870 C C . LYS A 1 109 ? 20.856 -1.124 -25.869 1.00 62.84 109 LYS A C 1
ATOM 872 O O . LYS A 1 109 ? 20.950 -1.899 -24.916 1.00 62.84 109 LYS A O 1
ATOM 877 N N . VAL A 1 110 ? 20.278 -1.458 -27.020 1.00 61.34 110 VAL A N 1
ATOM 878 C CA . VAL A 1 110 ? 19.533 -2.706 -27.263 1.00 61.34 110 VAL A CA 1
ATOM 879 C C . VAL A 1 110 ? 20.409 -3.957 -27.055 1.00 61.34 110 VAL A C 1
ATOM 881 O O . VAL A 1 110 ? 19.948 -4.942 -26.480 1.00 61.34 110 VAL A O 1
ATOM 884 N N . ASP A 1 111 ? 21.704 -3.887 -27.375 1.00 60.84 111 ASP A N 1
ATOM 885 C CA . ASP A 1 111 ? 22.654 -4.999 -27.189 1.00 60.84 111 ASP A CA 1
ATOM 886 C C . ASP A 1 111 ? 22.901 -5.359 -25.713 1.00 60.84 111 ASP A C 1
ATOM 888 O O . ASP A 1 111 ? 23.144 -6.520 -25.374 1.00 60.84 111 ASP A O 1
ATOM 892 N N . LEU A 1 112 ? 22.820 -4.373 -24.810 1.00 61.75 112 LEU A N 1
ATOM 893 C CA . LEU A 1 112 ? 22.955 -4.598 -23.368 1.00 61.75 112 LEU A CA 1
ATOM 894 C C . LEU A 1 112 ? 21.661 -5.174 -22.774 1.00 61.75 112 LEU A C 1
ATOM 896 O O . LEU A 1 112 ? 21.711 -6.009 -21.873 1.00 61.75 112 LEU A O 1
ATOM 900 N N . PHE A 1 113 ? 20.508 -4.758 -23.309 1.00 55.94 113 PHE A N 1
ATOM 901 C CA . PHE A 1 113 ? 19.195 -5.268 -22.916 1.00 55.94 113 PHE A CA 1
ATOM 902 C C . PHE A 1 113 ? 19.064 -6.769 -23.211 1.00 55.94 113 PHE A C 1
ATOM 904 O O . PHE A 1 113 ? 18.662 -7.531 -22.334 1.00 55.94 113 PHE A O 1
ATOM 911 N N . HIS A 1 114 ? 19.483 -7.223 -24.399 1.00 61.00 114 HIS A N 1
ATOM 912 C CA . HIS A 1 114 ? 19.452 -8.649 -24.747 1.00 61.00 114 HIS A CA 1
ATOM 913 C C . HIS A 1 114 ? 20.382 -9.508 -23.879 1.00 61.00 114 HIS A C 1
ATOM 915 O O . HIS A 1 114 ? 20.004 -10.622 -23.525 1.00 61.00 114 HIS A O 1
ATOM 921 N N . LYS A 1 115 ? 21.550 -8.993 -23.467 1.00 62.06 115 LYS A N 1
ATOM 922 C CA . LYS A 1 115 ? 22.471 -9.716 -22.568 1.00 62.06 115 LYS A CA 1
ATOM 923 C C . LYS A 1 115 ? 21.944 -9.856 -21.137 1.00 62.06 115 LYS A C 1
ATOM 925 O O . LYS A 1 115 ? 22.229 -10.852 -20.485 1.00 62.06 115 LYS A O 1
ATOM 930 N N . LEU A 1 116 ? 21.182 -8.878 -20.647 1.00 58.84 116 LEU A N 1
ATOM 931 C CA . LEU A 1 116 ? 20.699 -8.847 -19.260 1.00 58.84 116 LEU A CA 1
ATOM 932 C C . LEU A 1 116 ? 19.301 -9.455 -19.080 1.00 58.84 116 LEU A C 1
ATOM 934 O O . LEU A 1 116 ? 18.904 -9.714 -17.946 1.00 58.84 116 LEU A O 1
ATOM 938 N N . ARG A 1 117 ? 18.574 -9.727 -20.176 1.00 57.50 117 ARG A N 1
ATOM 939 C CA . ARG A 1 117 ? 17.173 -10.189 -20.179 1.00 57.50 117 ARG A CA 1
ATOM 940 C C . ARG A 1 117 ? 16.916 -11.476 -19.386 1.00 57.50 117 ARG A C 1
ATOM 942 O O . ARG A 1 117 ? 15.812 -11.676 -18.890 1.00 57.50 117 ARG A O 1
ATOM 949 N N . HIS A 1 118 ? 17.919 -12.337 -19.254 1.00 57.09 118 HIS A N 1
ATOM 950 C CA . HIS A 1 118 ? 17.754 -13.665 -18.663 1.00 57.09 118 HIS A CA 1
ATOM 951 C C . HIS A 1 118 ? 17.689 -13.677 -17.130 1.00 57.09 118 HIS A C 1
ATOM 953 O O . HIS A 1 118 ? 17.118 -14.607 -16.572 1.00 57.09 118 HIS A O 1
ATOM 959 N N . VAL A 1 119 ? 18.216 -12.655 -16.450 1.00 59.34 119 VAL A N 1
ATOM 960 C CA . VAL A 1 119 ? 18.368 -12.669 -14.982 1.00 59.34 119 VAL A CA 1
ATOM 961 C C . VAL A 1 119 ? 17.034 -12.474 -14.232 1.00 59.34 119 VAL A C 1
ATOM 963 O O . VAL A 1 119 ? 16.779 -13.211 -13.284 1.00 59.34 119 VAL A O 1
ATOM 966 N N . PRO A 1 120 ? 16.114 -11.577 -14.644 1.00 54.06 120 PRO A N 1
ATOM 967 C CA . PRO A 1 120 ? 14.843 -11.410 -13.930 1.00 54.06 120 PRO A CA 1
ATOM 968 C C . PRO A 1 120 ? 13.801 -12.475 -14.279 1.00 54.06 120 PRO A C 1
ATOM 970 O O . PRO A 1 120 ? 12.955 -12.791 -13.448 1.00 54.06 120 PRO A O 1
ATOM 973 N N . GLN A 1 121 ? 13.850 -13.056 -15.486 1.00 47.47 121 GLN A N 1
ATOM 974 C CA . GLN A 1 121 ? 12.907 -14.107 -15.895 1.00 47.47 121 GLN A CA 1
ATOM 975 C C . GLN A 1 121 ? 13.098 -15.40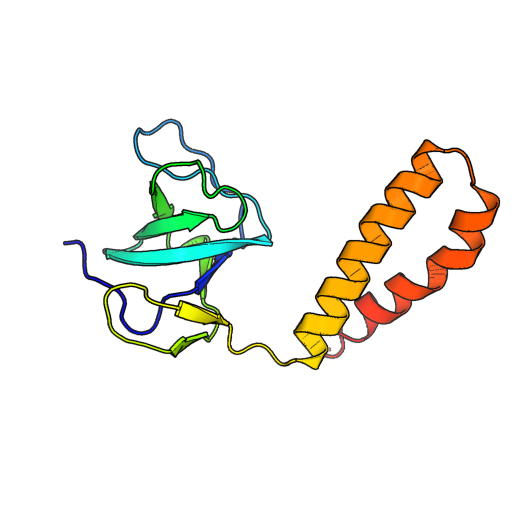3 -15.096 1.00 47.47 121 GLN A C 1
ATOM 977 O O . GLN A 1 121 ? 12.113 -16.077 -14.807 1.00 47.47 121 GLN A O 1
ATOM 982 N N . SER A 1 122 ? 14.332 -15.730 -14.697 1.00 42.81 122 SER A N 1
ATOM 983 C CA . SER A 1 122 ? 14.609 -16.869 -13.814 1.00 42.81 122 SER A CA 1
ATOM 984 C C . SER A 1 122 ? 14.141 -16.637 -12.376 1.00 42.81 122 SER A C 1
ATOM 986 O O . SER A 1 122 ? 13.684 -17.576 -11.736 1.00 42.81 122 SER A O 1
ATOM 988 N N . CYS A 1 123 ? 14.196 -15.400 -11.872 1.00 47.56 123 CYS A N 1
ATOM 989 C CA . CYS A 1 123 ? 13.733 -15.081 -10.516 1.00 47.56 123 CYS A CA 1
ATOM 990 C C . CYS A 1 123 ? 12.201 -15.079 -10.414 1.00 47.56 123 CYS A C 1
ATOM 992 O O . CYS A 1 123 ? 11.661 -15.600 -9.449 1.00 47.56 123 CYS A O 1
ATOM 994 N N . VAL A 1 124 ? 11.493 -14.576 -11.434 1.00 48.28 124 VAL A N 1
ATOM 995 C CA . VAL A 1 124 ? 10.016 -14.586 -11.472 1.00 48.28 124 VAL A CA 1
ATOM 996 C C . VAL A 1 124 ? 9.444 -16.010 -11.602 1.00 48.28 124 VAL A C 1
ATOM 998 O O . VAL A 1 124 ? 8.320 -16.252 -11.177 1.00 48.28 124 VAL A O 1
ATOM 1001 N N . MET A 1 125 ? 10.201 -16.968 -12.156 1.00 35.00 125 MET A N 1
ATOM 1002 C CA . MET A 1 125 ? 9.741 -18.355 -12.338 1.00 35.00 125 MET A CA 1
ATOM 1003 C C . MET A 1 125 ? 10.052 -19.305 -11.171 1.00 35.00 125 MET A C 1
ATOM 1005 O O . MET A 1 125 ? 9.491 -20.398 -11.147 1.00 35.00 125 MET A O 1
ATOM 1009 N N . ASN A 1 126 ? 10.864 -18.912 -10.183 1.00 34.41 126 ASN A N 1
ATOM 1010 C CA . ASN A 1 126 ? 11.117 -19.766 -9.013 1.00 34.41 126 ASN A CA 1
ATOM 1011 C C . ASN A 1 126 ? 10.050 -19.650 -7.908 1.00 34.41 126 ASN A C 1
ATOM 1013 O O . ASN A 1 126 ? 9.999 -20.517 -7.041 1.00 34.41 126 ASN A O 1
ATOM 1017 N N . ASP A 1 127 ? 9.152 -18.662 -7.988 1.00 35.75 127 ASP A N 1
ATOM 1018 C CA . ASP A 1 127 ? 8.008 -18.512 -7.070 1.00 35.75 127 ASP A CA 1
ATOM 1019 C C . ASP A 1 127 ? 6.714 -19.172 -7.592 1.00 35.75 127 ASP A C 1
ATOM 1021 O O . ASP A 1 127 ? 5.666 -19.099 -6.952 1.00 35.75 127 ASP A O 1
ATOM 1025 N N . ALA A 1 128 ? 6.768 -19.861 -8.740 1.00 32.69 128 ALA A N 1
ATOM 1026 C CA . ALA A 1 128 ? 5.630 -20.568 -9.335 1.00 32.69 128 ALA A CA 1
ATOM 1027 C C . ALA A 1 128 ? 5.642 -22.090 -9.089 1.00 32.69 128 ALA A C 1
ATOM 1029 O O . ALA A 1 128 ? 5.024 -22.839 -9.842 1.00 32.69 128 ALA A O 1
ATOM 1030 N N . SER A 1 129 ? 6.297 -22.566 -8.024 1.00 33.84 129 SER A N 1
ATOM 1031 C CA . SER A 1 129 ? 6.074 -23.930 -7.520 1.00 33.84 129 SER A CA 1
ATOM 1032 C C . SER A 1 129 ? 5.022 -23.916 -6.409 1.00 33.84 129 SER A C 1
ATOM 1034 O O . SER A 1 129 ? 5.288 -24.208 -5.247 1.00 33.84 129 SER A O 1
ATOM 1036 N N . CYS A 1 130 ? 3.804 -23.518 -6.774 1.00 33.97 130 CYS A N 1
ATOM 1037 C CA . CYS A 1 130 ? 2.605 -23.811 -6.004 1.00 33.97 130 CYS A CA 1
ATOM 1038 C C . CYS A 1 130 ? 1.472 -24.137 -6.992 1.00 33.97 130 CYS A C 1
ATOM 1040 O O . CYS A 1 130 ? 0.962 -23.249 -7.670 1.00 33.97 130 CYS A O 1
ATOM 1042 N N . ALA A 1 131 ? 1.120 -25.427 -7.033 1.00 29.20 131 ALA A N 1
ATOM 1043 C CA . ALA A 1 131 ? -0.040 -26.060 -7.672 1.00 29.20 131 ALA A CA 1
ATOM 1044 C C . ALA A 1 131 ? -0.043 -26.247 -9.210 1.00 29.20 131 ALA A C 1
ATOM 1046 O O . ALA A 1 131 ? -0.558 -25.430 -9.972 1.00 29.20 131 ALA A O 1
ATOM 1047 N N . CYS A 1 132 ? 0.397 -27.435 -9.636 1.00 31.78 132 CYS A N 1
ATOM 1048 C CA . CYS A 1 132 ? -0.490 -28.408 -10.288 1.00 31.78 132 CYS A CA 1
ATOM 1049 C C . CYS A 1 132 ? -0.447 -29.703 -9.471 1.00 31.78 132 CYS A C 1
ATOM 1051 O O . CYS A 1 132 ? 0.659 -30.029 -8.983 1.00 31.78 132 CYS A O 1
#

InterPro domains:
  IPR001452 SH3 domain [PF07653] (11-63)
  IPR001452 SH3 domain [PS50002] (6-68)
  IPR001452 SH3 domain [SM00326] (9-67)
  IPR026791 Dedicator of cytokinesis [PTHR45653] (1-119)
  IPR032376 Dedicator of cytokinesis, N-terminal domain [PF16172] (72-119)
  IPR036028 SH3-like domain superfamily [SSF50044] (4-68)
  IPR042455 Dedicator of cytokinesis, N-terminal, subdomain 1 [G3DSA:1.20.1270.350] (80-127)

Secondary structure (DSSP, 8-state):
--EE-SS--EEEE-S-B---STTBPPB-TT-EEEEEEEETTEEEEEETT-TTS--EEEEGGGEEEEPEEEE-SSSS-EEEE---HHHHHHHHHHHHHHHHHHHHHHTT-HHHHHHHTHHHHHHHHTT--S--

pLDDT: mean 74.41, std 17.54, range [29.2, 94.44]